Protein AF-A8IU77-F1 (afdb_monomer_lite)

Structure (mmCIF, N/CA/C/O backbone):
data_AF-A8IU77-F1
#
_entry.id   AF-A8IU77-F1
#
loop_
_atom_site.group_PDB
_atom_site.id
_atom_site.type_symbol
_atom_site.label_atom_id
_atom_site.label_alt_id
_atom_site.label_comp_id
_atom_site.label_asym_id
_atom_site.label_entity_id
_atom_site.label_seq_id
_atom_site.pdbx_PDB_ins_code
_atom_site.Cartn_x
_atom_site.Cartn_y
_atom_site.Cartn_z
_atom_site.occupancy
_atom_site.B_iso_or_equiv
_atom_site.auth_seq_id
_atom_site.auth_comp_id
_atom_site.auth_asym_id
_atom_site.auth_atom_id
_atom_site.pdbx_PDB_model_num
ATOM 1 N N . MET A 1 1 ? -53.339 21.443 -58.753 1.00 49.91 1 MET A N 1
ATOM 2 C CA . MET A 1 1 ? -52.103 21.272 -59.546 1.00 49.91 1 MET A CA 1
ATOM 3 C C . MET A 1 1 ? -50.943 21.751 -58.695 1.00 49.91 1 MET A C 1
ATOM 5 O O . MET A 1 1 ? -50.828 22.948 -58.478 1.00 49.91 1 MET A O 1
ATOM 9 N N . ALA A 1 2 ? -50.168 20.820 -58.144 1.00 46.06 2 ALA A N 1
ATOM 10 C CA . ALA A 1 2 ? -48.951 21.094 -57.383 1.00 46.06 2 ALA A CA 1
ATOM 11 C C . ALA A 1 2 ? -47.768 20.460 -58.142 1.00 46.06 2 ALA A C 1
ATOM 13 O O . ALA A 1 2 ? -47.944 19.362 -58.679 1.00 46.06 2 ALA A O 1
ATOM 14 N N . PRO A 1 3 ? -46.619 21.147 -58.267 1.00 45.50 3 PRO A N 1
ATOM 15 C CA . PRO A 1 3 ? -45.522 20.714 -59.127 1.00 45.50 3 PRO A CA 1
ATOM 16 C C . PRO A 1 3 ? -44.668 19.607 -58.495 1.00 45.50 3 PRO A C 1
ATOM 18 O O . PRO A 1 3 ? -44.400 19.606 -57.295 1.00 45.50 3 PRO A O 1
ATOM 21 N N . ALA A 1 4 ? -44.240 18.676 -59.348 1.00 45.53 4 ALA A N 1
ATOM 22 C CA . ALA A 1 4 ? -43.377 17.548 -59.033 1.00 45.53 4 ALA A CA 1
ATOM 23 C C . ALA A 1 4 ? -41.936 17.990 -58.717 1.00 45.53 4 ALA A C 1
ATOM 25 O O . ALA A 1 4 ? -41.359 18.824 -59.414 1.00 45.53 4 ALA A O 1
ATOM 26 N N . THR A 1 5 ? -41.349 17.393 -57.680 1.00 56.81 5 THR A N 1
ATOM 27 C CA . THR A 1 5 ? -39.935 17.532 -57.306 1.00 56.81 5 THR A CA 1
ATOM 28 C C . THR A 1 5 ? -39.070 16.574 -58.142 1.00 56.81 5 THR A C 1
ATOM 30 O O . THR A 1 5 ? -39.420 15.396 -58.231 1.00 56.81 5 THR A O 1
ATOM 33 N N . PRO A 1 6 ? -37.952 17.018 -58.747 1.00 52.38 6 PRO A N 1
ATOM 34 C CA . PRO A 1 6 ? -37.020 16.122 -59.435 1.00 52.38 6 PRO A CA 1
ATOM 35 C C . PRO A 1 6 ? -36.039 15.426 -58.463 1.00 52.38 6 PRO A C 1
ATOM 37 O O . PRO A 1 6 ? -35.752 15.963 -57.390 1.00 52.38 6 PRO A O 1
ATOM 40 N N . PRO A 1 7 ? -35.512 14.237 -58.823 1.00 46.25 7 PRO A N 1
ATOM 41 C CA . PRO A 1 7 ? -34.642 13.436 -57.961 1.00 46.25 7 PRO A CA 1
ATOM 42 C C . PRO A 1 7 ? -33.199 13.962 -57.916 1.00 46.25 7 PRO A C 1
ATOM 44 O O . PRO A 1 7 ? -32.669 14.469 -58.904 1.00 46.25 7 PRO A O 1
ATOM 47 N N . ALA A 1 8 ? -32.558 13.803 -56.757 1.00 43.72 8 ALA A N 1
ATOM 48 C CA . ALA A 1 8 ? -31.174 14.193 -56.513 1.00 43.72 8 ALA A CA 1
ATOM 49 C C . ALA A 1 8 ? -30.163 13.192 -57.108 1.00 43.72 8 ALA A C 1
ATOM 51 O O . ALA A 1 8 ? -30.295 11.978 -56.956 1.00 43.72 8 ALA A O 1
ATOM 52 N N . THR A 1 9 ? -29.133 13.738 -57.754 1.00 45.09 9 THR A N 1
ATOM 53 C CA . THR A 1 9 ? -27.940 13.066 -58.291 1.00 45.09 9 THR A CA 1
ATOM 54 C C . THR A 1 9 ? -27.062 12.473 -57.174 1.00 45.09 9 THR A C 1
ATOM 56 O O . THR A 1 9 ? -26.873 13.138 -56.153 1.00 45.09 9 THR A O 1
ATOM 59 N N . PRO A 1 10 ? -26.462 11.277 -57.345 1.00 39.84 10 PRO A N 1
ATOM 60 C CA . PRO A 1 10 ? -25.536 10.711 -56.366 1.00 39.84 10 PRO A CA 1
ATOM 61 C C . PRO A 1 10 ? -24.152 11.377 -56.442 1.00 39.84 10 PRO A C 1
ATOM 63 O O . PRO A 1 10 ? -23.581 11.539 -57.521 1.00 39.84 10 PRO A O 1
ATOM 66 N N . ALA A 1 11 ? -23.609 11.753 -55.282 1.00 37.78 11 ALA A N 1
ATOM 67 C CA . ALA A 1 11 ? -22.257 12.282 -55.145 1.00 37.78 11 ALA A CA 1
ATOM 68 C C . ALA A 1 11 ? -21.208 11.158 -55.123 1.00 37.78 11 ALA A C 1
ATOM 70 O O . ALA A 1 11 ? -21.440 10.061 -54.614 1.00 37.78 11 ALA A O 1
ATOM 71 N N . ALA A 1 12 ? -20.060 11.481 -55.712 1.00 35.38 12 ALA A N 1
ATOM 72 C CA . ALA A 1 12 ? -18.968 10.592 -56.051 1.00 35.38 12 ALA A CA 1
ATOM 73 C C . ALA A 1 12 ? -18.180 10.038 -54.853 1.00 35.38 12 ALA A C 1
ATOM 75 O O . ALA A 1 12 ? -18.017 10.661 -53.805 1.00 35.38 12 ALA A O 1
ATOM 76 N N . THR A 1 13 ? -17.646 8.849 -55.105 1.00 33.97 13 THR A N 1
ATOM 77 C CA . THR A 1 13 ? -16.760 8.015 -54.302 1.00 33.97 13 THR A CA 1
ATOM 78 C C . THR A 1 13 ? -15.431 8.710 -53.992 1.00 33.97 13 THR A C 1
ATOM 80 O O . THR A 1 13 ? -14.718 9.118 -54.906 1.00 33.97 13 THR A O 1
ATOM 83 N N . ALA A 1 14 ? -15.049 8.759 -52.713 1.00 34.38 14 ALA A N 1
ATOM 84 C CA . ALA A 1 14 ? -13.678 9.022 -52.283 1.00 34.38 14 ALA A CA 1
ATOM 85 C C . ALA A 1 14 ? -13.126 7.764 -51.598 1.00 34.38 14 ALA A C 1
ATOM 87 O O . ALA A 1 14 ? -13.591 7.345 -50.540 1.00 34.38 14 ALA A O 1
ATOM 88 N N . SER A 1 15 ? -12.149 7.140 -52.251 1.00 34.06 15 SER A N 1
ATOM 89 C CA . SER A 1 15 ? -11.375 6.000 -51.771 1.00 34.06 15 SER A CA 1
ATOM 90 C C . SER A 1 15 ? -10.355 6.453 -50.723 1.00 34.06 15 SER A C 1
ATOM 92 O O . SER A 1 15 ? -9.362 7.095 -51.068 1.00 34.06 15 SER A O 1
ATOM 94 N N . ALA A 1 16 ? -10.585 6.108 -49.456 1.00 35.91 16 ALA A N 1
ATOM 95 C CA . ALA A 1 16 ? -9.592 6.226 -48.393 1.00 35.91 16 ALA A CA 1
ATOM 96 C C . ALA A 1 16 ? -8.777 4.928 -48.299 1.00 35.91 16 ALA A C 1
ATOM 98 O O . ALA A 1 16 ? -9.325 3.825 -48.324 1.00 35.91 16 ALA A O 1
ATOM 99 N N . GLY A 1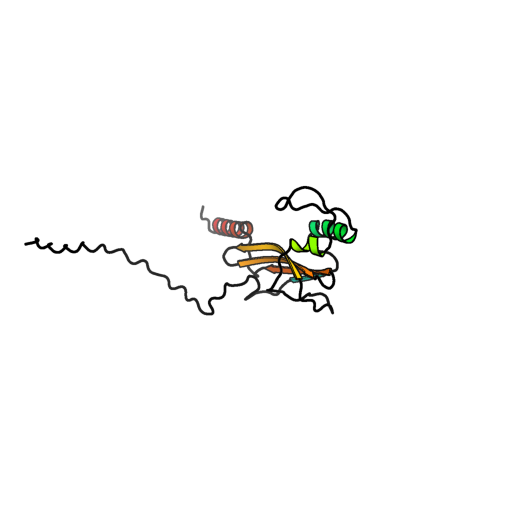 17 ? -7.456 5.095 -48.249 1.00 32.41 17 GLY A N 1
ATOM 100 C CA . GLY A 1 17 ? -6.461 4.035 -48.288 1.00 32.41 17 GLY A CA 1
ATOM 101 C C . GLY A 1 17 ? -6.559 3.042 -47.133 1.00 32.41 17 GLY A C 1
ATOM 102 O O . GLY A 1 17 ? -6.916 3.373 -46.002 1.00 32.41 17 GLY A O 1
ATOM 103 N N . ALA A 1 18 ? -6.198 1.806 -47.466 1.00 36.25 18 ALA A N 1
ATOM 104 C CA . ALA A 1 18 ? -6.063 0.688 -46.556 1.00 36.25 18 ALA A CA 1
ATOM 105 C C . ALA A 1 18 ? -5.121 1.040 -45.395 1.00 36.25 18 ALA A C 1
ATOM 107 O O . ALA A 1 18 ? -3.910 1.154 -45.569 1.00 36.25 18 ALA A O 1
ATOM 108 N N . SER A 1 19 ? -5.691 1.182 -44.201 1.00 33.91 19 SER A N 1
ATOM 109 C CA . SER A 1 19 ? -4.938 1.047 -42.959 1.00 33.91 19 SER A CA 1
ATOM 110 C C . SER A 1 19 ? -4.977 -0.423 -42.574 1.00 33.91 19 SER A C 1
ATOM 112 O O . SER A 1 19 ? -6.019 -0.948 -42.177 1.00 33.91 19 SER A O 1
ATOM 114 N N . THR A 1 20 ? -3.843 -1.095 -42.759 1.00 34.25 20 THR A N 1
ATOM 115 C CA . THR A 1 20 ? -3.586 -2.453 -42.285 1.00 34.25 20 THR A CA 1
ATOM 116 C C . THR A 1 20 ? -3.887 -2.501 -40.792 1.00 34.25 20 THR A C 1
ATOM 118 O O . THR A 1 20 ? -3.120 -2.014 -39.966 1.00 34.25 20 THR A O 1
ATOM 121 N N . SER A 1 21 ? -5.060 -3.031 -40.460 1.00 34.44 21 SER A N 1
ATOM 122 C CA . SER A 1 21 ? -5.490 -3.245 -39.087 1.00 34.44 21 SER A CA 1
ATOM 123 C C . SER A 1 21 ? -4.729 -4.458 -38.579 1.00 34.44 21 SER A C 1
ATOM 125 O O . SER A 1 21 ? -5.058 -5.592 -38.918 1.00 34.44 21 SER A O 1
ATOM 127 N N . THR A 1 22 ? -3.657 -4.223 -37.827 1.00 34.22 22 THR A N 1
ATOM 128 C CA . THR A 1 22 ? -2.966 -5.282 -37.094 1.00 34.22 22 THR A CA 1
ATOM 129 C C . THR A 1 22 ? -3.940 -5.830 -36.060 1.00 34.22 22 THR A C 1
ATOM 131 O O . THR A 1 22 ? -4.196 -5.202 -35.036 1.00 34.22 22 THR A O 1
ATOM 134 N N . THR A 1 23 ? -4.522 -6.988 -36.361 1.00 32.34 23 THR A N 1
ATOM 135 C CA . THR A 1 23 ? -5.386 -7.750 -35.465 1.00 32.34 23 THR A CA 1
ATOM 136 C C . THR A 1 23 ? -4.616 -8.067 -34.185 1.00 32.34 23 THR A C 1
ATOM 138 O O . THR A 1 23 ? -3.769 -8.958 -34.158 1.00 32.34 23 THR A O 1
ATOM 141 N N . THR A 1 24 ? -4.884 -7.325 -33.111 1.00 35.34 24 THR A N 1
ATOM 142 C CA . THR A 1 24 ? -4.531 -7.760 -31.761 1.00 35.34 24 THR A CA 1
ATOM 143 C C . THR A 1 24 ? -5.431 -8.941 -31.433 1.00 35.34 24 THR A C 1
ATOM 145 O O . THR A 1 24 ? -6.631 -8.779 -31.229 1.00 35.34 24 THR A O 1
ATOM 148 N N . THR A 1 25 ? -4.866 -10.144 -31.435 1.00 32.69 25 THR A N 1
ATOM 149 C CA . THR A 1 25 ? -5.541 -11.349 -30.953 1.00 32.69 25 THR A CA 1
ATOM 150 C C . THR A 1 25 ? -5.768 -11.213 -29.445 1.00 32.69 25 THR A C 1
ATOM 152 O O . THR A 1 25 ? -4.908 -11.568 -28.643 1.00 32.69 25 THR A O 1
ATOM 155 N N . THR A 1 26 ? -6.914 -10.665 -29.046 1.00 38.97 26 THR A N 1
ATOM 156 C CA . THR A 1 26 ? -7.423 -10.714 -27.672 1.00 38.97 26 THR A CA 1
ATOM 157 C C . THR A 1 26 ? -8.056 -12.083 -27.443 1.00 38.97 26 THR A C 1
ATOM 159 O O . THR A 1 26 ? -9.202 -12.326 -27.811 1.00 38.97 26 THR A O 1
ATOM 162 N N . ASN A 1 27 ? -7.304 -12.998 -26.834 1.00 40.22 27 ASN A N 1
ATOM 163 C CA . ASN A 1 27 ? -7.877 -14.198 -26.233 1.00 40.22 27 ASN A CA 1
ATOM 164 C C . ASN A 1 27 ? -8.251 -13.902 -24.772 1.00 40.22 27 ASN A C 1
ATOM 166 O O . ASN A 1 27 ? -7.370 -13.615 -23.971 1.00 40.22 27 ASN A O 1
ATOM 170 N N . GLY A 1 28 ? -9.540 -14.050 -24.439 1.00 45.09 28 GLY A N 1
ATOM 171 C CA . GLY A 1 28 ? -10.005 -14.425 -23.094 1.00 45.09 28 GLY A CA 1
ATOM 172 C C . GLY A 1 28 ? -10.585 -13.313 -22.210 1.00 45.09 28 GLY A C 1
ATOM 173 O O . GLY A 1 28 ? -9.842 -12.525 -21.649 1.00 45.09 28 GLY A O 1
ATOM 174 N N . SER A 1 29 ? -11.917 -13.338 -22.035 1.00 47.09 29 SER A N 1
ATOM 175 C CA . SER A 1 29 ? -12.751 -12.614 -21.046 1.00 47.09 29 SER A CA 1
ATOM 176 C C . SER A 1 29 ? -12.550 -11.096 -20.923 1.00 47.09 29 SER A C 1
ATOM 178 O O . SER A 1 29 ? -11.556 -10.631 -20.386 1.00 47.09 29 SER A O 1
ATOM 180 N N . GLY A 1 30 ? -13.558 -10.312 -21.322 1.00 53.44 30 GLY A N 1
ATOM 181 C CA . GLY A 1 30 ? -13.585 -8.841 -21.255 1.00 53.44 30 GLY A CA 1
ATOM 182 C C . GLY A 1 30 ? -13.612 -8.213 -19.851 1.00 53.44 30 GLY A C 1
ATOM 183 O O . GLY A 1 30 ? -14.238 -7.171 -19.675 1.00 53.44 30 GLY A O 1
ATOM 184 N N . ALA A 1 31 ? -12.973 -8.829 -18.855 1.00 62.12 31 ALA A N 1
ATOM 185 C CA . ALA A 1 31 ? -12.690 -8.193 -17.577 1.00 62.12 31 ALA A CA 1
ATOM 186 C C . ALA A 1 31 ? -11.418 -7.329 -17.702 1.00 62.12 31 ALA A C 1
ATOM 188 O O . ALA A 1 31 ? -10.465 -7.736 -18.371 1.00 62.12 31 ALA A O 1
ATOM 189 N N . PRO A 1 32 ? -11.372 -6.136 -17.084 1.00 68.56 32 PRO A N 1
ATOM 190 C CA . PRO A 1 32 ? -10.146 -5.351 -17.031 1.00 68.56 32 PRO A CA 1
ATOM 191 C C . PRO A 1 32 ? -9.049 -6.140 -16.303 1.00 68.56 32 PRO A C 1
ATOM 193 O O . PRO A 1 32 ? -9.291 -6.698 -15.234 1.00 68.56 32 PRO A O 1
ATOM 196 N N . LEU A 1 33 ? -7.841 -6.171 -16.876 1.00 70.06 33 LEU A N 1
ATOM 197 C CA . LEU A 1 33 ? -6.674 -6.796 -16.248 1.00 70.06 33 LEU A CA 1
ATOM 198 C C . LEU A 1 33 ? -6.383 -6.110 -14.909 1.00 70.06 33 LEU A C 1
ATOM 200 O O . LEU A 1 33 ? -6.108 -4.907 -14.869 1.00 70.06 33 LEU A O 1
ATOM 204 N N . ARG A 1 34 ? -6.435 -6.871 -13.814 1.00 85.06 34 ARG A N 1
ATOM 205 C CA . ARG A 1 34 ? -6.137 -6.362 -12.470 1.00 85.06 34 ARG A CA 1
ATOM 206 C C . ARG A 1 34 ? -4.635 -6.353 -12.230 1.00 85.06 34 ARG A C 1
ATOM 208 O O . ARG A 1 34 ? -3.871 -7.131 -12.801 1.00 85.06 34 ARG A O 1
ATOM 215 N N . TYR A 1 35 ? -4.192 -5.463 -11.350 1.00 87.00 35 TYR A N 1
ATOM 216 C CA . TYR A 1 35 ? -2.769 -5.307 -11.058 1.00 87.00 35 TYR A CA 1
ATOM 217 C C . TYR A 1 35 ? -2.139 -6.518 -10.354 1.00 87.00 35 TYR A C 1
ATOM 219 O O . TYR A 1 35 ? -0.921 -6.697 -10.412 1.00 87.00 35 TYR A O 1
ATOM 227 N N . CYS A 1 36 ? -2.971 -7.319 -9.692 1.00 89.38 36 CYS A N 1
ATOM 228 C CA . CYS A 1 36 ? -2.607 -8.489 -8.907 1.00 89.38 36 CYS A CA 1
ATOM 229 C C . CYS A 1 36 ? -2.749 -9.824 -9.655 1.00 89.38 36 CYS A C 1
ATOM 231 O O . CYS A 1 36 ? -2.456 -10.860 -9.062 1.00 89.38 36 CYS A O 1
ATOM 233 N N . ASP A 1 37 ? -3.192 -9.813 -10.915 1.00 89.50 37 ASP A N 1
ATOM 234 C CA . ASP A 1 37 ? -3.442 -11.029 -11.696 1.00 89.50 37 ASP A CA 1
ATOM 235 C C . ASP A 1 37 ? -2.243 -11.366 -12.603 1.00 89.50 37 ASP A C 1
ATOM 237 O O . ASP A 1 37 ? -1.446 -10.491 -12.956 1.00 89.50 37 ASP A O 1
ATOM 241 N N . ASP A 1 38 ? -2.087 -12.644 -12.964 1.00 88.50 38 ASP A N 1
ATOM 242 C CA . ASP A 1 38 ? -1.022 -13.147 -13.851 1.00 88.50 38 ASP A CA 1
ATOM 243 C C . ASP A 1 38 ? 0.389 -12.663 -13.461 1.00 88.50 38 ASP A C 1
ATOM 245 O O . ASP A 1 38 ? 1.173 -12.163 -14.278 1.00 88.50 38 ASP A O 1
ATOM 249 N N . LEU A 1 39 ? 0.706 -12.744 -12.168 1.00 92.38 39 LEU A N 1
ATOM 250 C CA . LEU A 1 39 ? 1.991 -12.306 -11.632 1.00 92.38 39 LEU A CA 1
ATOM 251 C C . LEU A 1 39 ? 3.096 -13.297 -12.004 1.00 92.38 39 LEU A C 1
ATOM 253 O O . LEU A 1 39 ? 3.025 -14.486 -11.710 1.00 92.38 39 LEU A O 1
ATOM 257 N N . ARG A 1 40 ? 4.174 -12.786 -12.602 1.00 93.88 40 ARG A N 1
ATOM 258 C CA . ARG A 1 40 ? 5.358 -13.575 -12.997 1.00 93.88 40 ARG A CA 1
ATOM 259 C C . ARG A 1 40 ? 6.351 -13.829 -11.858 1.00 93.88 40 ARG A C 1
ATOM 261 O O . ARG A 1 40 ? 7.398 -14.427 -12.080 1.00 93.88 40 ARG A O 1
ATOM 268 N N . ALA A 1 41 ? 6.045 -13.334 -10.663 1.00 94.00 41 ALA A N 1
ATOM 269 C CA . ALA A 1 41 ? 6.838 -13.521 -9.456 1.00 94.00 41 ALA A CA 1
ATOM 270 C C . ALA A 1 41 ? 5.916 -13.556 -8.224 1.00 94.00 41 ALA A C 1
ATOM 272 O O . ALA A 1 41 ? 4.797 -13.037 -8.284 1.00 94.00 41 ALA A O 1
ATOM 273 N N . PRO A 1 42 ? 6.357 -14.146 -7.104 1.00 94.69 42 PRO A N 1
ATOM 274 C CA . PRO A 1 42 ? 5.608 -14.095 -5.854 1.00 94.69 42 PRO A CA 1
ATOM 275 C C . PRO A 1 42 ? 5.472 -12.668 -5.308 1.00 94.69 42 PRO A C 1
ATOM 277 O O . PRO A 1 42 ? 6.327 -11.812 -5.534 1.00 94.69 42 PRO A O 1
ATOM 280 N N . LEU A 1 43 ? 4.418 -12.435 -4.524 1.00 95.19 43 LEU A N 1
ATOM 281 C CA . LEU A 1 43 ? 4.289 -11.221 -3.722 1.00 95.19 43 LEU A CA 1
ATOM 282 C C . LEU A 1 43 ? 5.260 -11.260 -2.545 1.00 95.19 43 LEU A C 1
ATOM 284 O O . LEU A 1 43 ? 5.364 -12.273 -1.854 1.00 95.19 43 LEU A O 1
ATOM 288 N N . THR A 1 44 ? 5.892 -10.128 -2.258 1.00 96.06 44 THR A N 1
ATOM 289 C CA . THR A 1 44 ? 6.538 -9.916 -0.961 1.00 96.06 44 THR A CA 1
ATOM 290 C C . THR A 1 44 ? 5.486 -9.425 0.019 1.00 96.06 44 THR A C 1
ATOM 292 O O . THR A 1 44 ? 4.750 -8.487 -0.290 1.00 96.06 44 THR A O 1
ATOM 295 N N . THR A 1 45 ? 5.402 -10.042 1.198 1.00 96.25 45 THR A N 1
ATOM 296 C CA . THR A 1 45 ? 4.427 -9.657 2.224 1.00 96.25 45 THR A CA 1
ATOM 297 C C . THR A 1 45 ? 5.070 -9.485 3.588 1.00 96.25 45 THR A C 1
ATOM 299 O O . THR A 1 45 ? 5.942 -10.267 3.958 1.00 96.25 45 THR A O 1
ATOM 302 N N . ALA A 1 46 ? 4.579 -8.528 4.367 1.00 95.56 46 ALA A N 1
ATOM 303 C CA . ALA A 1 46 ? 4.908 -8.390 5.783 1.00 95.56 46 ALA A CA 1
ATOM 304 C C . ALA A 1 46 ? 3.639 -8.096 6.586 1.00 95.56 46 ALA A C 1
ATOM 306 O O . ALA A 1 46 ? 2.706 -7.495 6.059 1.00 95.56 46 ALA A O 1
ATOM 307 N N . VAL A 1 47 ? 3.590 -8.516 7.850 1.00 96.75 47 VAL A N 1
ATOM 308 C CA . VAL A 1 47 ? 2.454 -8.269 8.749 1.00 96.75 47 VAL A CA 1
ATOM 309 C C . VAL A 1 47 ? 2.978 -7.792 10.093 1.00 96.75 47 VAL A C 1
ATOM 311 O O . VAL A 1 47 ? 3.959 -8.335 10.598 1.00 96.75 47 VAL A O 1
ATOM 314 N N . GLY A 1 48 ? 2.330 -6.793 10.685 1.00 95.56 48 GLY A N 1
ATOM 315 C CA . GLY A 1 48 ? 2.743 -6.261 11.976 1.00 95.56 48 GLY A CA 1
ATOM 316 C C . GLY A 1 48 ? 1.720 -5.323 12.616 1.00 95.56 48 GLY A C 1
ATOM 317 O O . GLY A 1 48 ? 0.705 -4.990 12.007 1.00 95.56 48 GLY A O 1
ATOM 318 N N . PRO A 1 49 ? 1.978 -4.881 13.858 1.00 94.94 49 PRO A N 1
ATOM 319 C CA . PRO A 1 49 ? 1.096 -3.967 14.589 1.00 94.94 49 PRO A CA 1
ATOM 320 C C . PRO A 1 49 ? 1.234 -2.502 14.144 1.00 94.94 49 PRO A C 1
ATOM 322 O O . PRO A 1 49 ? 0.503 -1.637 14.623 1.00 94.94 49 PRO A O 1
ATOM 325 N N . GLN A 1 50 ? 2.203 -2.210 13.277 1.00 95.25 50 GLN A N 1
ATOM 326 C CA . GLN A 1 50 ? 2.492 -0.872 12.777 1.00 95.25 50 GLN A CA 1
ATOM 327 C C . GLN A 1 50 ? 2.465 -0.869 11.246 1.00 95.25 50 GLN A C 1
ATOM 329 O O . GLN A 1 50 ? 2.858 -1.872 10.639 1.00 95.25 50 GLN A O 1
ATOM 334 N N . PRO A 1 51 ? 2.039 0.242 10.622 1.00 94.31 51 PRO A N 1
ATOM 335 C CA . PRO A 1 51 ? 2.105 0.399 9.174 1.00 94.31 51 PRO A CA 1
ATOM 336 C C . PRO A 1 51 ? 3.555 0.410 8.682 1.00 94.31 51 PRO A C 1
ATOM 338 O O . PRO A 1 51 ? 4.494 0.666 9.441 1.00 94.31 51 PRO A O 1
ATOM 341 N N . HIS A 1 52 ? 3.748 0.141 7.395 1.00 93.50 52 HIS A N 1
ATOM 342 C CA . HIS A 1 52 ? 5.075 0.094 6.789 1.00 93.50 52 HIS A CA 1
ATOM 343 C C . HIS A 1 52 ? 5.632 1.501 6.547 1.00 93.50 52 HIS A C 1
ATOM 345 O O . HIS A 1 52 ? 6.813 1.749 6.791 1.00 93.50 52 HIS A O 1
ATOM 351 N N . ALA A 1 53 ? 4.790 2.441 6.104 1.00 91.12 53 ALA A N 1
ATOM 352 C CA . ALA A 1 53 ? 5.235 3.804 5.833 1.00 91.12 53 ALA A CA 1
ATOM 353 C C . ALA A 1 53 ? 5.488 4.608 7.124 1.00 91.12 53 ALA A C 1
ATOM 355 O O . ALA A 1 53 ? 4.585 4.719 7.959 1.00 91.12 53 ALA A O 1
ATOM 356 N N . PRO A 1 54 ? 6.654 5.271 7.268 1.00 92.19 54 PRO A N 1
ATOM 357 C CA . PRO A 1 54 ? 6.989 6.036 8.473 1.00 92.19 54 PRO A CA 1
ATOM 358 C C . PRO A 1 54 ? 5.977 7.133 8.827 1.00 92.19 54 PRO A C 1
ATOM 360 O O . PRO A 1 54 ? 5.636 7.310 9.995 1.00 92.19 54 PRO A O 1
ATOM 363 N N . MET A 1 55 ? 5.445 7.846 7.828 1.00 89.81 55 MET A N 1
ATOM 364 C CA . MET A 1 55 ? 4.419 8.871 8.057 1.00 89.81 55 MET A CA 1
ATOM 365 C C . MET A 1 55 ? 3.145 8.256 8.651 1.00 89.81 55 MET A C 1
ATOM 367 O O . MET A 1 55 ? 2.588 8.785 9.611 1.00 89.81 55 MET A O 1
ATOM 371 N N . HIS A 1 56 ? 2.724 7.094 8.148 1.00 93.12 56 HIS A N 1
ATOM 372 C CA . HIS A 1 56 ? 1.564 6.391 8.685 1.00 93.12 56 HIS A CA 1
ATOM 373 C C . HIS A 1 56 ? 1.826 5.847 10.089 1.00 93.12 56 HIS A C 1
ATOM 375 O O . HIS A 1 56 ? 0.898 5.811 10.885 1.00 93.12 56 HIS A O 1
ATOM 381 N N . GLN A 1 57 ? 3.065 5.485 10.447 1.00 95.38 57 GLN A N 1
ATOM 382 C CA . GLN A 1 57 ? 3.394 5.064 11.819 1.00 95.38 57 GLN A CA 1
ATOM 383 C C . GLN A 1 57 ? 3.210 6.210 12.816 1.00 95.38 57 GLN A C 1
ATOM 385 O O . GLN A 1 57 ? 2.691 6.007 13.916 1.00 95.38 57 GLN A O 1
ATOM 390 N N . VAL A 1 58 ? 3.614 7.425 12.429 1.00 94.94 58 VAL A N 1
ATOM 391 C CA . VAL A 1 58 ? 3.416 8.628 13.246 1.00 94.94 58 VAL A CA 1
ATOM 392 C C . VAL A 1 58 ? 1.928 8.898 13.446 1.00 94.94 58 VAL A C 1
ATOM 394 O O . VAL A 1 58 ? 1.496 9.042 14.588 1.00 94.94 58 VAL A O 1
ATOM 397 N N . GLU A 1 59 ? 1.153 8.919 12.362 1.00 94.19 59 GLU A N 1
ATOM 398 C CA . GLU A 1 59 ? -0.289 9.171 12.424 1.00 94.19 59 GLU A CA 1
ATOM 399 C C . GLU A 1 59 ? -1.031 8.058 13.176 1.00 94.19 59 GLU A C 1
ATOM 401 O O . GLU A 1 59 ? -1.852 8.346 14.040 1.00 94.19 59 GLU A O 1
ATOM 406 N N . TRP A 1 60 ? -0.683 6.789 12.948 1.00 95.75 60 TRP A N 1
ATOM 407 C CA . TRP A 1 60 ? -1.275 5.649 13.648 1.00 95.75 60 TRP A CA 1
ATOM 408 C C . TRP A 1 60 ? -1.067 5.726 15.158 1.00 95.75 60 TRP A C 1
ATOM 410 O O . TRP A 1 60 ? -2.003 5.535 15.931 1.00 95.75 60 TRP A O 1
ATOM 420 N N . ARG A 1 61 ? 0.147 6.068 15.600 1.00 96.75 61 ARG A N 1
ATOM 421 C CA . ARG A 1 61 ? 0.438 6.250 17.024 1.00 96.75 61 ARG A CA 1
ATOM 422 C C . ARG A 1 61 ? -0.418 7.357 17.642 1.00 96.75 61 ARG A C 1
ATOM 424 O O . ARG A 1 61 ? -0.903 7.162 18.751 1.00 96.75 61 ARG A O 1
ATOM 431 N N . LYS A 1 62 ? -0.633 8.470 16.931 1.00 97.00 62 LYS A N 1
ATOM 432 C CA . LYS A 1 62 ? -1.520 9.550 17.389 1.00 97.00 62 LYS A CA 1
ATOM 433 C C . LYS A 1 62 ? -2.966 9.068 17.506 1.00 97.00 62 LYS A C 1
ATOM 435 O O . LYS A 1 62 ? -3.574 9.256 18.551 1.00 97.00 62 LYS A O 1
ATOM 440 N N . VAL A 1 63 ? -3.484 8.370 16.489 1.00 96.44 63 VAL A N 1
ATOM 441 C CA . VAL A 1 63 ? -4.838 7.780 16.519 1.00 96.44 63 VAL A CA 1
ATOM 442 C C . VAL A 1 63 ? -5.008 6.866 17.731 1.00 96.44 63 VAL A C 1
ATOM 444 O O . VAL A 1 63 ? -5.977 7.002 18.473 1.00 96.44 63 VAL A O 1
ATOM 447 N N . MET A 1 64 ? -4.050 5.967 17.969 1.00 96.75 64 MET A N 1
ATOM 448 C CA . MET A 1 64 ? -4.107 5.026 19.091 1.00 96.75 64 MET A CA 1
ATOM 449 C C . MET A 1 64 ? -3.965 5.704 20.461 1.00 96.75 64 MET A C 1
ATOM 451 O O . MET A 1 64 ? -4.485 5.182 21.444 1.00 96.75 64 MET A O 1
ATOM 455 N N . ALA A 1 65 ? -3.289 6.854 20.535 1.00 97.12 65 ALA A N 1
ATOM 456 C CA . ALA A 1 65 ? -3.151 7.656 21.751 1.00 97.12 65 ALA A CA 1
ATOM 457 C C . ALA A 1 65 ? -4.318 8.636 21.986 1.00 97.12 65 ALA A C 1
ATOM 459 O O . ALA A 1 65 ? -4.437 9.185 23.079 1.00 97.12 65 ALA A O 1
ATOM 460 N N . GLY A 1 66 ? -5.187 8.852 20.990 1.00 96.31 66 GLY A N 1
ATOM 461 C CA . GLY A 1 66 ? -6.221 9.891 21.037 1.00 96.31 66 GLY A CA 1
ATOM 462 C C . GLY A 1 66 ? -5.690 11.305 20.771 1.00 96.31 66 GLY A C 1
ATOM 463 O O . GLY A 1 66 ? -6.340 12.282 21.140 1.00 96.31 66 GLY A O 1
ATOM 464 N N . ASP A 1 67 ? -4.531 11.423 20.124 1.00 97.25 67 ASP A N 1
ATOM 465 C CA . ASP A 1 67 ? -3.915 12.699 19.770 1.00 97.25 67 ASP A CA 1
ATOM 466 C C . ASP A 1 67 ? -4.446 13.248 18.429 1.00 97.25 67 ASP A C 1
ATOM 468 O O . ASP A 1 67 ? -4.903 12.487 17.566 1.00 97.25 67 ASP A O 1
ATOM 472 N N . PRO A 1 68 ? -4.364 14.573 18.197 1.00 94.75 68 PRO A N 1
ATOM 473 C CA . PRO A 1 68 ? -4.767 15.169 16.929 1.00 9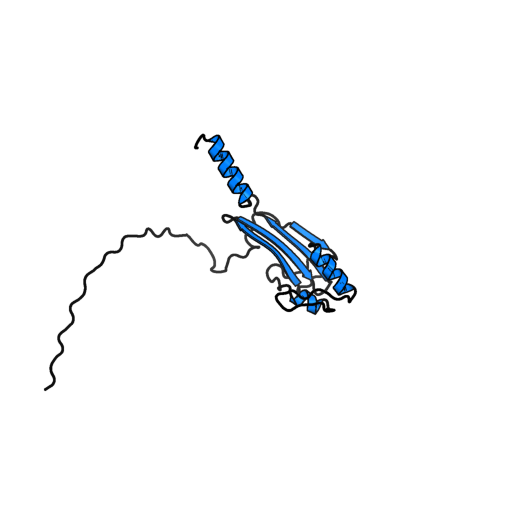4.75 68 PRO A CA 1
ATOM 474 C C . PRO A 1 68 ? -3.895 14.709 15.747 1.00 94.75 68 PRO A C 1
ATOM 476 O O . PRO A 1 68 ? -2.673 14.867 15.759 1.00 94.75 68 PRO A O 1
ATOM 479 N N . VAL A 1 69 ? -4.541 14.211 14.692 1.00 93.50 69 VAL A N 1
ATOM 480 C CA . VAL A 1 69 ? -3.941 13.877 13.389 1.00 93.50 69 VAL A CA 1
ATOM 481 C C . VAL A 1 69 ? -4.193 14.979 12.367 1.00 93.50 69 VAL A C 1
ATOM 483 O O . VAL A 1 69 ? -5.185 15.707 12.466 1.00 93.50 69 VAL A O 1
ATOM 486 N N . GLU A 1 70 ? -3.292 15.123 11.397 1.00 90.44 70 GLU A N 1
ATOM 487 C CA . GLU A 1 70 ? -3.416 16.154 10.362 1.00 90.44 70 GLU A CA 1
ATOM 488 C C . GLU A 1 70 ? -4.560 15.811 9.398 1.00 90.44 70 GLU A C 1
ATOM 490 O O . GLU A 1 70 ? -4.717 14.674 8.939 1.00 90.44 70 GLU A O 1
ATOM 495 N N . ILE A 1 71 ? -5.394 16.801 9.087 1.00 84.44 71 ILE A N 1
ATOM 496 C CA . ILE A 1 71 ? -6.429 16.659 8.070 1.00 84.44 71 ILE A CA 1
ATOM 497 C C . ILE A 1 71 ? -5.750 16.761 6.707 1.00 84.44 71 ILE A C 1
ATOM 499 O O . ILE A 1 71 ? -5.095 17.754 6.408 1.00 84.44 71 ILE A O 1
ATOM 503 N N . ASN A 1 72 ? -5.933 15.735 5.872 1.00 73.56 72 ASN A N 1
ATOM 504 C CA . ASN A 1 72 ? -5.414 15.742 4.509 1.00 73.56 72 ASN A CA 1
ATOM 505 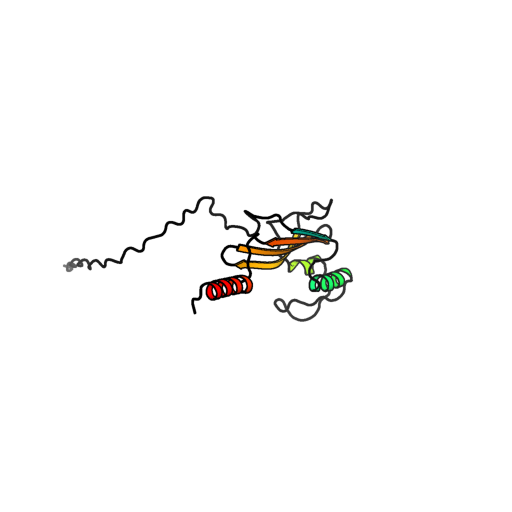C C . ASN A 1 72 ? -5.904 17.011 3.769 1.00 73.56 72 ASN A C 1
ATOM 507 O O . ASN A 1 72 ? -7.124 17.213 3.712 1.00 73.56 72 ASN A O 1
ATOM 511 N N . PRO A 1 73 ? -5.001 17.805 3.156 1.00 71.81 73 PRO A N 1
ATOM 512 C CA . PRO A 1 73 ? -5.334 19.071 2.494 1.00 71.81 73 PRO A CA 1
ATOM 513 C C . PRO A 1 73 ? -6.468 18.988 1.464 1.00 71.81 73 PRO A C 1
ATOM 515 O O . PRO A 1 73 ? -7.174 19.963 1.223 1.00 71.81 73 PRO A O 1
ATOM 518 N N . SER A 1 74 ? -6.670 17.815 0.857 1.00 69.62 74 SER A N 1
ATOM 519 C CA . SER A 1 74 ? -7.755 17.571 -0.106 1.00 69.62 74 SER A CA 1
ATOM 520 C C . SER A 1 74 ? -9.165 17.558 0.507 1.00 69.62 74 SER A C 1
ATOM 522 O O . SER A 1 74 ? -10.146 17.664 -0.225 1.00 69.62 74 SER A O 1
ATOM 524 N N . ILE A 1 75 ? -9.280 17.423 1.832 1.00 70.44 75 ILE A N 1
ATOM 525 C CA . ILE A 1 75 ? -10.551 17.319 2.570 1.00 70.44 75 ILE A CA 1
ATOM 526 C C . ILE A 1 75 ? -10.769 18.551 3.464 1.00 70.44 75 ILE A C 1
ATOM 528 O O . ILE A 1 75 ? -11.903 18.903 3.784 1.00 70.44 75 ILE A O 1
ATOM 532 N N . GLY A 1 76 ? -9.693 19.225 3.865 1.00 80.81 76 GLY A N 1
ATOM 533 C CA . GLY A 1 76 ? -9.731 20.413 4.705 1.00 80.81 76 GLY A CA 1
ATOM 534 C C . GLY A 1 76 ? -8.350 20.739 5.256 1.00 80.81 76 GLY A C 1
ATOM 535 O O . GLY A 1 76 ? -7.360 20.145 4.849 1.00 80.81 76 GLY A O 1
ATOM 536 N N . ASN A 1 77 ? -8.292 21.666 6.210 1.00 85.88 77 ASN A N 1
ATOM 537 C CA . ASN A 1 77 ? -7.048 22.082 6.854 1.00 85.88 77 ASN A CA 1
ATOM 538 C C . ASN A 1 77 ? -7.153 21.917 8.377 1.00 85.88 77 ASN A C 1
ATOM 540 O O . ASN A 1 77 ? -8.242 22.045 8.939 1.00 85.88 77 ASN A O 1
ATOM 544 N N . GLY A 1 78 ? -6.018 21.697 9.045 1.00 90.56 78 GLY A N 1
ATOM 545 C CA . GLY A 1 78 ? -5.911 21.656 10.506 1.00 90.56 78 GLY A CA 1
ATOM 546 C C . GLY A 1 78 ? -5.709 20.252 11.076 1.00 90.56 78 GLY A C 1
ATOM 547 O O . GLY A 1 78 ? -5.321 19.329 10.366 1.00 90.56 78 GLY A O 1
ATOM 548 N N . PHE A 1 79 ? -5.965 20.102 12.375 1.00 93.94 79 PHE A N 1
ATOM 549 C CA . PHE A 1 79 ? -5.790 18.848 13.107 1.00 93.94 79 PHE A CA 1
ATOM 550 C C . PHE A 1 79 ? -7.095 18.426 13.771 1.00 93.94 79 PHE A C 1
ATOM 552 O O . PHE A 1 79 ? -7.876 19.270 14.215 1.00 93.94 79 PHE A O 1
ATOM 559 N N . LYS A 1 80 ? -7.327 17.119 13.871 1.00 93.00 80 LYS A N 1
ATOM 560 C CA . LYS A 1 80 ? -8.508 16.563 14.534 1.00 93.00 80 LYS A CA 1
ATOM 561 C C . LYS A 1 80 ? -8.159 15.251 15.230 1.00 93.00 80 LYS A C 1
ATOM 563 O O . LYS A 1 80 ? -7.426 14.440 14.680 1.00 93.00 80 LYS A O 1
ATOM 568 N N . VAL A 1 81 ? -8.701 15.030 16.427 1.00 95.25 81 VAL A N 1
ATOM 569 C CA . VAL A 1 81 ? -8.672 13.714 17.088 1.00 95.25 81 VAL A CA 1
ATOM 570 C C . VAL A 1 81 ? -9.663 12.800 16.375 1.00 95.25 81 VAL A C 1
ATOM 572 O O . VAL A 1 81 ? -10.825 13.169 16.199 1.00 95.25 81 VAL A O 1
ATOM 575 N N . MET A 1 82 ? -9.208 11.628 15.940 1.00 93.94 82 MET A N 1
ATOM 576 C CA . MET A 1 82 ? -9.994 10.714 15.109 1.00 93.94 82 MET A CA 1
ATOM 577 C C . MET A 1 82 ? -9.982 9.304 15.680 1.00 93.94 82 MET A C 1
ATOM 579 O O . MET A 1 82 ? -8.972 8.855 16.215 1.00 93.94 82 MET A O 1
ATOM 583 N N . SER A 1 83 ? -11.093 8.588 15.511 1.00 94.88 83 SER A N 1
ATOM 584 C CA . SER A 1 83 ? -11.128 7.144 15.743 1.00 94.88 83 SER A CA 1
ATOM 585 C C . SER A 1 83 ? -10.380 6.394 14.634 1.00 94.88 83 SER A C 1
ATOM 587 O O . SER A 1 83 ? -10.148 6.933 13.549 1.00 94.88 83 SER A O 1
ATOM 589 N N . VAL A 1 84 ? -10.061 5.117 14.870 1.00 95.00 84 VAL A N 1
ATOM 590 C CA . VAL A 1 84 ? -9.498 4.229 13.836 1.00 95.00 84 VAL A CA 1
ATOM 591 C C . VAL A 1 84 ? -10.410 4.164 12.610 1.00 95.00 84 VAL A C 1
ATOM 593 O O . VAL A 1 84 ? -9.936 4.229 11.477 1.00 95.00 84 VAL A O 1
ATOM 596 N N . GLU A 1 85 ? -11.726 4.091 12.816 1.00 93.88 85 GLU A N 1
ATOM 597 C CA . GLU A 1 85 ? -12.696 4.084 11.721 1.00 93.88 85 GLU A CA 1
ATOM 598 C C . GLU A 1 85 ? -12.651 5.393 10.924 1.00 93.88 85 GLU A C 1
ATOM 600 O O . GLU A 1 85 ? -12.560 5.365 9.699 1.00 93.88 85 GLU A O 1
ATOM 605 N N . GLU A 1 86 ? -12.658 6.548 11.595 1.00 92.69 86 GLU A N 1
ATOM 606 C CA . GLU A 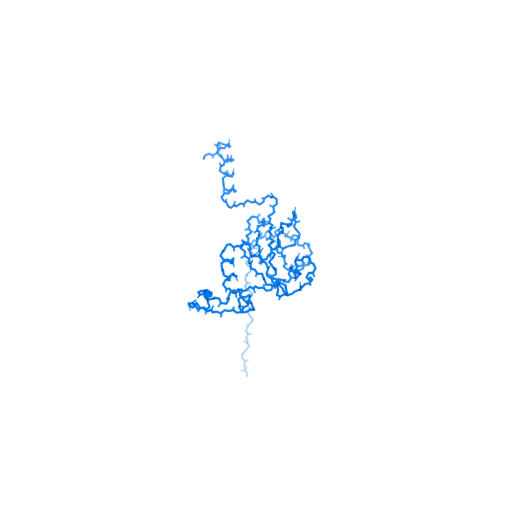1 86 ? -12.590 7.836 10.905 1.00 92.69 86 GLU A CA 1
ATOM 607 C C . GLU A 1 86 ? -11.270 7.996 10.143 1.00 92.69 86 GLU A C 1
ATOM 609 O O . GLU A 1 86 ? -11.262 8.468 9.003 1.00 92.69 86 GLU A O 1
ATOM 614 N N . TRP A 1 87 ? -10.156 7.577 10.745 1.00 91.81 87 TRP A N 1
ATOM 615 C CA . TRP A 1 87 ? -8.851 7.698 10.117 1.00 91.81 87 TRP A CA 1
ATOM 616 C C . TRP A 1 87 ? -8.703 6.792 8.890 1.00 91.81 87 TRP A C 1
ATOM 618 O O . TRP A 1 87 ? -8.256 7.241 7.831 1.00 91.81 87 TRP A O 1
ATOM 628 N N . SER A 1 88 ? -9.160 5.545 9.008 1.00 92.12 88 SER A N 1
ATOM 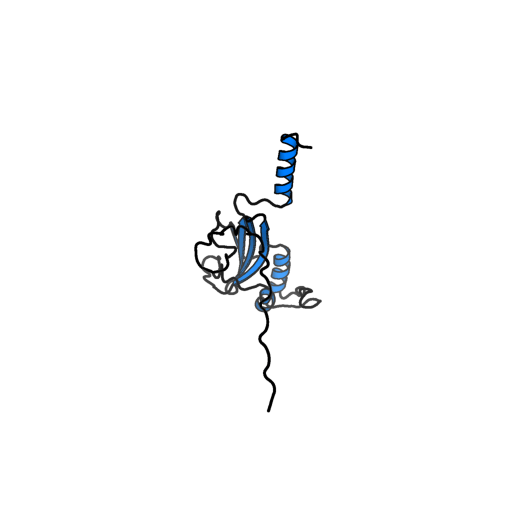629 C CA . SER A 1 88 ? -9.071 4.523 7.961 1.00 92.12 88 SER A CA 1
ATOM 630 C C . SER A 1 88 ? -10.066 4.704 6.811 1.00 92.12 88 SER A C 1
ATOM 632 O O . SER A 1 88 ? -9.846 4.152 5.737 1.00 92.12 88 SER A O 1
ATOM 634 N N . ARG A 1 89 ? -11.119 5.523 6.960 1.00 89.50 89 ARG A N 1
ATOM 635 C CA . ARG A 1 89 ? -12.038 5.881 5.854 1.00 89.50 89 ARG A CA 1
ATOM 636 C C . ARG A 1 89 ? -11.3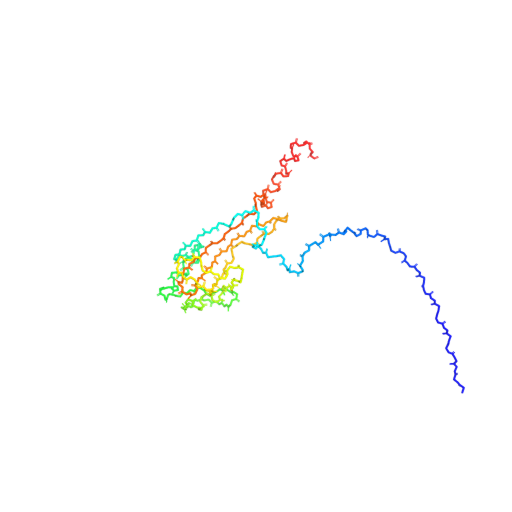50 6.572 4.674 1.00 89.50 89 ARG A C 1
ATOM 638 O O . ARG A 1 89 ? -11.925 6.653 3.593 1.00 89.50 89 ARG A O 1
ATOM 645 N N . ARG A 1 90 ? -10.129 7.073 4.871 1.00 85.56 90 ARG A N 1
ATOM 646 C CA . ARG A 1 90 ? -9.285 7.647 3.810 1.00 85.56 90 ARG A CA 1
ATOM 647 C C . ARG A 1 90 ? -8.700 6.592 2.881 1.00 85.56 90 ARG A C 1
ATOM 649 O O . ARG A 1 90 ? -8.232 6.920 1.796 1.00 85.56 90 ARG A O 1
ATOM 656 N N . TRP A 1 91 ? -8.668 5.350 3.336 1.00 91.31 91 TRP A N 1
ATOM 657 C CA . TRP A 1 91 ? -8.105 4.219 2.625 1.00 91.31 91 TRP A CA 1
ATOM 658 C C . TRP A 1 91 ? -9.236 3.454 1.942 1.00 91.31 91 TRP A C 1
ATOM 660 O O . TRP A 1 91 ? -10.363 3.387 2.438 1.00 91.31 91 TRP A O 1
ATOM 670 N N . LYS A 1 92 ? -8.954 2.904 0.763 1.00 90.50 92 LYS A N 1
ATOM 671 C CA . LYS A 1 92 ? -9.969 2.227 -0.051 1.00 90.50 92 LYS A CA 1
ATOM 672 C C . LYS A 1 92 ? -10.130 0.795 0.425 1.00 90.50 92 LYS A C 1
ATOM 674 O O . LYS A 1 92 ? -9.175 0.188 0.878 1.00 90.50 92 LYS A O 1
ATOM 679 N N . ARG A 1 93 ? -11.318 0.214 0.308 1.00 89.62 93 ARG A N 1
ATOM 680 C CA . ARG A 1 93 ? -11.442 -1.238 0.468 1.00 89.62 93 ARG A CA 1
ATOM 681 C C . ARG A 1 93 ? -10.646 -1.937 -0.641 1.00 89.62 93 ARG A C 1
ATOM 683 O O . ARG A 1 93 ? -10.680 -1.475 -1.780 1.00 89.62 93 ARG A O 1
ATOM 690 N N . ASN A 1 94 ? -9.958 -3.025 -0.302 1.00 85.56 94 ASN A N 1
ATOM 691 C CA . ASN A 1 94 ? -9.293 -3.873 -1.283 1.00 85.56 94 ASN A CA 1
ATOM 692 C C . ASN A 1 94 ? -10.084 -5.170 -1.489 1.00 85.56 94 ASN A C 1
ATOM 694 O O . ASN A 1 94 ? -10.013 -6.084 -0.670 1.00 85.56 94 ASN A O 1
ATOM 698 N N . ASP A 1 95 ? -10.821 -5.248 -2.594 1.00 87.44 95 ASP A N 1
ATOM 699 C CA . ASP A 1 95 ? -11.555 -6.458 -2.976 1.00 87.44 95 ASP A CA 1
ATOM 700 C C . ASP A 1 95 ? -10.658 -7.523 -3.621 1.00 87.44 95 ASP A C 1
ATOM 702 O O . ASP A 1 95 ? -11.045 -8.688 -3.710 1.00 87.44 95 ASP A O 1
ATOM 706 N N . ASP A 1 96 ? -9.442 -7.147 -4.018 1.00 87.00 96 ASP A N 1
ATOM 707 C CA . ASP A 1 96 ? -8.456 -8.041 -4.610 1.00 87.00 96 ASP A CA 1
ATOM 708 C C . ASP A 1 96 ? -7.705 -8.863 -3.558 1.00 87.00 96 ASP A C 1
ATOM 710 O O . ASP A 1 96 ? -7.420 -10.045 -3.766 1.00 87.00 96 ASP A O 1
ATOM 714 N N . PHE A 1 97 ? -7.463 -8.266 -2.390 1.00 88.50 97 PHE A N 1
ATOM 715 C CA . PHE A 1 97 ? -6.936 -8.936 -1.203 1.00 88.50 97 PHE A CA 1
ATOM 716 C C . PHE A 1 97 ? -7.869 -8.710 -0.002 1.00 88.50 97 PHE A C 1
ATOM 718 O O . PHE A 1 97 ? -7.508 -7.999 0.941 1.00 88.50 97 PHE A O 1
ATOM 725 N N . PRO A 1 98 ? -9.060 -9.339 0.006 1.00 87.38 98 PRO A N 1
ATOM 726 C CA . PRO A 1 98 ? -10.091 -9.037 0.996 1.00 87.38 98 PRO A CA 1
ATOM 727 C C . PRO A 1 98 ? -9.723 -9.515 2.405 1.00 87.38 98 PRO A C 1
ATOM 729 O O . PRO A 1 98 ? -10.215 -8.976 3.387 1.00 87.38 98 PRO A O 1
ATOM 732 N N . HIS A 1 99 ? -8.851 -10.517 2.535 1.00 91.62 99 HIS A N 1
ATOM 733 C CA . HIS A 1 99 ? -8.561 -11.151 3.819 1.00 91.62 99 HIS A CA 1
ATOM 734 C C . HIS A 1 99 ? -7.341 -10.563 4.529 1.00 91.62 99 HIS A C 1
ATOM 736 O O . HIS A 1 99 ? -6.280 -10.346 3.936 1.00 91.62 99 HIS A O 1
ATOM 742 N N . CYS A 1 100 ? -7.476 -10.398 5.844 1.00 93.31 100 CYS A N 1
ATOM 743 C CA . CYS A 1 100 ? -6.380 -10.083 6.743 1.00 93.31 100 CYS A CA 1
ATOM 744 C C . CYS A 1 100 ? -5.311 -11.183 6.706 1.00 93.31 100 CYS A C 1
ATOM 746 O O . CYS A 1 100 ? -5.614 -12.367 6.840 1.00 93.31 100 CYS A O 1
ATOM 748 N N . LEU A 1 101 ? -4.047 -10.773 6.588 1.00 94.75 101 LEU A N 1
ATOM 749 C CA . LEU A 1 101 ? -2.897 -11.678 6.627 1.00 94.75 101 LEU A CA 1
ATOM 750 C C . LEU A 1 101 ? -2.416 -12.019 8.047 1.00 94.75 101 LEU A C 1
ATOM 752 O O . LEU A 1 101 ? -1.518 -12.844 8.202 1.00 94.75 101 LEU A O 1
ATOM 756 N N . ALA A 1 102 ? -2.974 -11.391 9.087 1.00 95.12 102 ALA A N 1
ATOM 757 C CA . ALA A 1 102 ? -2.587 -11.682 10.461 1.00 95.12 102 ALA A CA 1
ATOM 758 C C . ALA A 1 102 ? -3.014 -13.105 10.863 1.00 95.12 102 ALA A C 1
ATOM 760 O O . ALA A 1 102 ? -4.191 -13.453 10.694 1.00 95.12 102 ALA A O 1
ATOM 761 N N . PRO A 1 103 ? -2.098 -13.917 11.429 1.00 94.12 103 PRO A N 1
ATOM 762 C CA . PRO A 1 103 ? -2.420 -15.265 11.877 1.00 94.12 103 PRO A CA 1
ATOM 763 C C . PRO A 1 103 ? -3.618 -15.268 12.835 1.00 94.12 103 PRO A C 1
ATOM 765 O O . PRO A 1 103 ? -3.620 -14.562 13.840 1.00 94.12 103 PRO A O 1
ATOM 768 N N . GLY A 1 104 ? -4.646 -16.055 12.510 1.00 93.12 104 GLY A N 1
ATOM 769 C CA . GLY A 1 104 ? -5.827 -16.241 13.360 1.00 93.12 104 GLY A CA 1
ATOM 770 C C . GLY A 1 104 ? -6.890 -15.135 13.309 1.00 93.12 104 GLY A C 1
ATOM 771 O O . GLY A 1 104 ? -7.907 -15.281 13.976 1.00 93.12 104 GLY A O 1
ATOM 772 N N . CYS A 1 105 ? -6.717 -14.059 12.529 1.00 94.62 105 CYS A N 1
ATOM 773 C CA . CYS A 1 105 ? -7.738 -13.008 12.440 1.00 94.62 105 CYS A CA 1
ATOM 774 C C . CYS A 1 105 ? -8.919 -13.402 11.541 1.00 94.62 105 CYS A C 1
ATOM 776 O O . CYS A 1 105 ? -10.071 -13.272 11.944 1.00 94.62 105 CYS A O 1
ATOM 778 N N . GLY A 1 106 ? -8.648 -13.832 10.303 1.00 89.38 106 GLY A N 1
ATOM 779 C CA . GLY A 1 106 ? -9.690 -14.175 9.323 1.00 89.38 106 GLY A CA 1
ATOM 780 C C . GLY A 1 106 ? -10.593 -13.010 8.882 1.00 89.38 106 GLY A C 1
ATOM 781 O O . GLY A 1 106 ? -11.509 -13.221 8.090 1.00 89.38 106 GLY A O 1
ATOM 782 N N . GLY A 1 107 ? -10.352 -11.785 9.365 1.00 91.69 107 GLY A N 1
ATOM 783 C CA . GLY A 1 107 ? -11.155 -10.608 9.039 1.00 91.69 107 GLY A CA 1
ATOM 784 C C . GLY A 1 107 ? -11.128 -10.286 7.545 1.00 91.69 107 GLY A C 1
ATOM 785 O O . GLY A 1 107 ? -10.084 -10.400 6.905 1.00 91.69 107 GLY A O 1
ATOM 786 N N . ALA A 1 108 ? -12.276 -9.870 7.006 1.00 92.50 108 ALA A N 1
ATOM 787 C CA . ALA A 1 108 ? -12.444 -9.532 5.589 1.00 92.50 108 ALA A CA 1
ATOM 788 C C . ALA A 1 108 ? -12.680 -8.029 5.331 1.00 92.50 108 ALA A C 1
ATOM 790 O O . ALA A 1 108 ? -12.811 -7.602 4.187 1.00 92.50 108 ALA A O 1
ATOM 791 N N . ASP A 1 109 ? -12.775 -7.223 6.394 1.00 92.38 109 ASP A N 1
ATOM 792 C CA . ASP A 1 109 ? -12.878 -5.769 6.275 1.00 92.38 109 ASP A CA 1
ATOM 793 C C . ASP A 1 109 ? -11.484 -5.155 6.398 1.00 92.38 109 ASP A C 1
ATOM 795 O O . ASP A 1 109 ? -10.962 -4.938 7.498 1.00 92.38 109 ASP A O 1
ATOM 799 N N . THR A 1 110 ? -10.852 -4.947 5.246 1.00 93.06 110 THR A N 1
ATOM 800 C CA . THR A 1 110 ? -9.544 -4.307 5.129 1.00 93.06 110 THR A CA 1
ATOM 801 C C . THR A 1 110 ? -9.665 -2.950 4.438 1.00 93.06 110 THR A C 1
ATOM 803 O O . THR A 1 110 ? -10.554 -2.690 3.618 1.00 93.06 110 THR A O 1
ATOM 806 N N . ARG A 1 111 ? -8.772 -2.042 4.817 1.00 94.62 111 ARG A N 1
ATOM 807 C CA . ARG A 1 111 ? -8.627 -0.705 4.245 1.00 94.62 111 ARG A CA 1
ATOM 808 C C . ARG A 1 111 ? -7.208 -0.593 3.711 1.00 94.62 111 ARG A C 1
ATOM 810 O O . ARG A 1 111 ? -6.277 -0.805 4.472 1.00 94.62 111 ARG A O 1
ATOM 817 N N . GLU A 1 112 ? -7.040 -0.299 2.434 1.00 93.50 112 GLU A N 1
ATOM 818 C CA . GLU A 1 112 ? -5.778 -0.287 1.705 1.00 93.50 112 GLU A CA 1
ATOM 819 C C . GLU A 1 112 ? -5.370 1.119 1.259 1.00 93.50 112 GLU A C 1
ATOM 821 O O . GLU A 1 112 ? -6.179 1.927 0.785 1.00 93.50 112 GLU A O 1
ATOM 826 N N . HIS A 1 113 ? -4.070 1.371 1.370 1.00 91.88 113 HIS A N 1
ATOM 827 C CA . HIS A 1 113 ? -3.385 2.536 0.852 1.00 91.88 113 HIS A CA 1
ATOM 828 C C . HIS A 1 113 ? -2.259 2.107 -0.104 1.00 91.88 113 HIS A C 1
ATOM 830 O O . HIS A 1 113 ? -1.403 1.297 0.252 1.00 91.88 113 HIS A O 1
ATOM 836 N N . TYR A 1 114 ? -2.231 2.672 -1.314 1.00 88.25 114 TYR A N 1
ATOM 837 C CA . TYR A 1 114 ? -1.184 2.411 -2.311 1.00 88.25 114 TYR A CA 1
ATOM 838 C C . TYR A 1 114 ? -0.015 3.383 -2.140 1.00 88.25 114 TYR A C 1
ATOM 840 O O . TYR A 1 114 ? -0.222 4.583 -1.977 1.00 88.25 114 TYR A O 1
ATOM 848 N N . PHE A 1 115 ? 1.213 2.874 -2.218 1.00 85.81 115 PHE A N 1
ATOM 849 C CA . PHE A 1 115 ? 2.432 3.691 -2.261 1.00 85.81 115 PHE A CA 1
ATOM 850 C C . PHE A 1 115 ? 2.923 3.891 -3.685 1.00 85.81 115 PHE A C 1
ATOM 852 O O . PHE A 1 115 ? 3.240 5.003 -4.097 1.00 85.81 115 PHE A O 1
ATOM 859 N N . THR A 1 116 ? 2.948 2.793 -4.432 1.00 84.88 116 THR A N 1
ATOM 860 C CA . THR A 1 116 ? 3.416 2.750 -5.810 1.00 84.88 116 THR A CA 1
ATOM 861 C C . THR A 1 116 ? 2.441 1.897 -6.595 1.00 84.88 116 THR A C 1
ATOM 863 O O . THR A 1 116 ? 2.082 0.803 -6.162 1.00 84.88 116 THR A O 1
ATOM 866 N N . GLN A 1 117 ? 2.026 2.388 -7.755 1.00 88.12 117 GLN A N 1
ATOM 867 C CA . GLN A 1 117 ? 1.261 1.627 -8.732 1.00 88.12 117 GLN A CA 1
ATOM 868 C C . GLN A 1 117 ? 1.710 2.109 -10.115 1.00 88.12 117 GLN A C 1
ATOM 870 O O . GLN A 1 117 ? 1.108 3.000 -10.707 1.00 88.12 117 GLN A O 1
ATOM 875 N N . THR A 1 118 ? 2.824 1.555 -10.597 1.00 88.88 118 THR A N 1
ATOM 876 C CA . THR A 1 118 ? 3.520 2.044 -11.791 1.00 88.88 118 THR A CA 1
ATOM 877 C C . THR A 1 118 ? 3.621 0.966 -12.861 1.00 88.88 118 THR A C 1
ATOM 879 O O . THR A 1 118 ? 4.032 -0.166 -12.600 1.00 88.88 118 THR A O 1
ATOM 882 N N . TRP A 1 119 ? 3.270 1.355 -14.090 1.00 89.56 119 TRP A N 1
ATOM 883 C CA . TRP A 1 119 ? 3.426 0.553 -15.298 1.00 89.56 119 TRP A CA 1
ATOM 884 C C . TRP A 1 119 ? 4.475 1.226 -16.163 1.00 89.56 119 TRP A C 1
ATOM 886 O O . TRP A 1 119 ? 4.322 2.379 -16.561 1.00 89.56 119 TRP A O 1
ATOM 896 N N . CYS A 1 120 ? 5.536 0.499 -16.476 1.00 88.88 120 CYS A N 1
ATOM 897 C CA . CYS A 1 120 ? 6.593 0.960 -17.357 1.00 88.88 120 CYS A CA 1
ATOM 898 C C . CYS A 1 120 ? 6.770 -0.076 -18.459 1.00 88.88 120 CYS A C 1
ATOM 900 O O . CYS A 1 120 ? 7.104 -1.222 -18.171 1.00 88.88 120 CYS A O 1
ATOM 902 N N . ARG A 1 121 ? 6.522 0.303 -19.720 1.00 89.31 121 ARG A N 1
ATOM 903 C CA . ARG A 1 121 ? 6.760 -0.566 -20.892 1.00 89.31 121 ARG A CA 1
ATOM 904 C C . ARG A 1 121 ? 6.098 -1.955 -20.761 1.00 89.31 121 ARG A C 1
ATOM 906 O O . ARG A 1 121 ? 6.694 -2.979 -21.076 1.00 89.31 121 ARG A O 1
ATOM 913 N N . GLY A 1 122 ? 4.866 -1.991 -20.245 1.00 88.12 122 GLY A N 1
ATOM 914 C CA . GLY A 1 122 ? 4.109 -3.232 -20.019 1.00 88.12 122 GLY A CA 1
ATOM 915 C C . GLY A 1 122 ? 4.548 -4.054 -18.798 1.00 88.12 122 GLY A C 1
ATOM 916 O O . GLY A 1 122 ? 4.058 -5.163 -18.613 1.00 88.12 122 GLY A O 1
ATOM 917 N N . LYS A 1 123 ? 5.456 -3.529 -17.967 1.00 91.75 123 LYS A N 1
ATOM 918 C CA . LYS A 1 123 ? 5.949 -4.146 -16.729 1.00 91.75 123 LYS A CA 1
ATOM 919 C C . LYS A 1 123 ? 5.411 -3.405 -15.516 1.00 91.75 123 LYS A C 1
ATOM 921 O O . LYS A 1 123 ? 5.242 -2.187 -15.556 1.00 91.75 123 LYS A O 1
ATOM 926 N N . ARG A 1 124 ? 5.163 -4.139 -14.440 1.00 92.25 124 ARG A N 1
ATOM 927 C CA . ARG A 1 124 ? 4.445 -3.683 -13.251 1.00 92.25 124 ARG A CA 1
ATOM 928 C C . ARG A 1 124 ? 5.377 -3.603 -12.054 1.00 92.25 124 ARG A C 1
ATOM 930 O O . ARG A 1 124 ? 6.133 -4.535 -11.786 1.00 92.25 124 ARG A O 1
ATOM 937 N N . LEU A 1 125 ? 5.253 -2.513 -11.312 1.00 93.88 125 LEU A N 1
ATOM 938 C CA . LEU A 1 125 ? 5.797 -2.349 -9.972 1.00 93.88 125 LEU A CA 1
ATOM 939 C C . LEU A 1 125 ? 4.702 -1.741 -9.108 1.00 93.88 125 LEU A C 1
ATOM 941 O O . LEU A 1 125 ? 4.177 -0.671 -9.423 1.00 93.88 125 LEU A O 1
ATOM 945 N N . TRP A 1 126 ? 4.363 -2.402 -8.010 1.00 94.38 126 TRP A N 1
ATOM 946 C CA . TRP A 1 126 ? 3.408 -1.853 -7.065 1.00 94.38 126 TRP A CA 1
ATOM 947 C C . TRP A 1 126 ? 3.730 -2.238 -5.629 1.00 94.38 126 TRP A C 1
ATOM 949 O O . TRP A 1 126 ? 4.367 -3.253 -5.350 1.00 94.38 126 TRP A O 1
ATOM 959 N N . ALA A 1 127 ? 3.284 -1.389 -4.713 1.00 95.06 127 ALA A N 1
ATOM 960 C CA . ALA A 1 127 ? 3.351 -1.619 -3.284 1.00 95.06 127 ALA A CA 1
ATOM 961 C C . ALA A 1 127 ? 2.139 -0.978 -2.611 1.00 95.06 127 ALA A C 1
ATOM 963 O O . ALA A 1 127 ? 1.771 0.158 -2.927 1.00 95.06 127 ALA A O 1
ATOM 964 N N . SER A 1 128 ? 1.543 -1.699 -1.673 1.00 94.75 128 SER A N 1
ATOM 965 C CA . SER A 1 128 ? 0.422 -1.233 -0.869 1.00 94.75 128 SER A CA 1
ATOM 966 C C . SER A 1 128 ? 0.554 -1.717 0.567 1.00 94.75 128 SER A C 1
ATOM 968 O O . SER A 1 128 ? 1.261 -2.680 0.873 1.00 94.75 128 SER A O 1
ATOM 970 N N . GLU A 1 129 ? -0.145 -1.043 1.467 1.00 95.00 129 GLU A N 1
ATOM 971 C CA . GLU A 1 129 ? -0.407 -1.562 2.799 1.00 95.00 129 GLU A CA 1
ATOM 972 C C . GLU A 1 129 ? -1.898 -1.570 3.092 1.00 95.00 129 GLU A C 1
ATOM 974 O O . GLU A 1 129 ? -2.658 -0.779 2.545 1.00 95.00 129 GLU A O 1
ATOM 979 N N . SER A 1 130 ? -2.320 -2.478 3.961 1.00 95.00 130 SER A N 1
ATOM 980 C CA . SER A 1 130 ? -3.706 -2.646 4.365 1.00 95.00 130 SER A CA 1
ATOM 981 C C . SER A 1 130 ? -3.829 -2.762 5.878 1.00 95.00 130 SER A C 1
ATOM 983 O O . SER A 1 130 ? -3.106 -3.544 6.494 1.00 95.00 130 SER A O 1
ATOM 985 N N . LEU A 1 131 ? -4.780 -2.034 6.456 1.00 96.12 131 LEU A N 1
ATOM 986 C CA . LEU A 1 131 ? -5.231 -2.131 7.842 1.00 96.12 131 LEU A CA 1
ATOM 987 C C . LEU A 1 131 ? -6.437 -3.069 7.922 1.00 96.12 131 LEU A C 1
ATOM 989 O O . LEU A 1 131 ? -7.414 -2.891 7.195 1.00 96.12 131 LEU A O 1
ATOM 993 N N . CYS A 1 132 ? -6.402 -4.043 8.828 1.00 95.69 132 CYS A N 1
ATOM 994 C CA . CYS A 1 132 ? -7.576 -4.848 9.155 1.00 95.69 132 CYS A CA 1
ATOM 995 C C . CYS A 1 132 ? -8.434 -4.160 10.217 1.00 95.69 132 CYS A C 1
ATOM 997 O O . CYS A 1 132 ? -7.956 -3.881 11.312 1.00 95.69 132 CYS A O 1
ATOM 999 N N . MET A 1 133 ? -9.723 -3.978 9.943 1.00 95.00 133 MET A N 1
ATOM 1000 C CA . MET A 1 133 ? -10.645 -3.323 10.876 1.00 95.00 133 MET A CA 1
ATOM 1001 C C . MET A 1 133 ? -11.051 -4.205 12.066 1.00 95.00 133 MET A C 1
ATOM 1003 O O . MET A 1 133 ? -11.607 -3.699 13.032 1.00 95.00 133 MET A O 1
ATOM 1007 N N . ALA A 1 134 ? -10.768 -5.512 12.022 1.00 94.50 134 ALA A N 1
ATOM 1008 C CA . ALA A 1 134 ? -11.097 -6.436 13.109 1.00 94.50 134 ALA A CA 1
ATOM 1009 C C . ALA A 1 134 ? -9.992 -6.527 14.176 1.00 94.50 134 ALA A C 1
ATOM 1011 O O . ALA A 1 134 ? -10.285 -6.532 15.367 1.00 94.50 134 ALA A O 1
ATOM 1012 N N . CYS A 1 135 ? -8.724 -6.625 13.761 1.00 95.50 135 CYS A N 1
ATOM 1013 C CA . CYS A 1 135 ? -7.588 -6.812 14.675 1.00 95.50 135 CYS A CA 1
ATOM 1014 C C . CYS A 1 135 ? -6.592 -5.645 14.685 1.00 95.50 135 CYS A C 1
ATOM 1016 O O . CYS A 1 135 ? -5.616 -5.687 15.429 1.00 95.50 135 CYS A O 1
ATOM 1018 N N . HIS A 1 136 ? -6.802 -4.639 13.833 1.00 96.38 136 HIS A N 1
ATOM 1019 C CA . HIS A 1 136 ? -5.906 -3.498 13.628 1.00 96.38 136 HIS A CA 1
ATOM 1020 C C . HIS A 1 136 ? -4.461 -3.862 13.249 1.00 96.38 136 HIS A C 1
ATOM 1022 O O . HIS A 1 136 ? -3.557 -3.036 13.355 1.00 96.38 136 HIS A O 1
ATOM 1028 N N . ALA A 1 137 ? -4.231 -5.087 12.769 1.00 96.56 137 ALA A N 1
ATOM 1029 C CA . ALA A 1 137 ? -2.960 -5.451 12.169 1.00 96.56 137 ALA A CA 1
ATOM 1030 C C . ALA A 1 137 ? -2.823 -4.810 10.786 1.00 96.56 137 ALA A C 1
ATOM 1032 O O . ALA A 1 137 ? -3.783 -4.743 10.008 1.00 96.56 137 ALA A O 1
ATOM 1033 N N . PHE A 1 138 ? -1.598 -4.405 10.475 1.00 96.12 138 PHE A N 1
ATOM 1034 C CA . PHE A 1 138 ? -1.202 -3.939 9.162 1.00 96.12 138 PHE A CA 1
ATOM 1035 C C . PHE A 1 138 ? -0.571 -5.077 8.380 1.00 96.12 138 PHE A C 1
ATOM 1037 O O . PHE A 1 138 ? 0.163 -5.904 8.921 1.00 96.12 138 PHE A O 1
ATOM 1044 N N . SER A 1 139 ? -0.833 -5.088 7.083 1.00 94.88 139 SER A N 1
ATOM 1045 C CA . SER A 1 139 ? -0.156 -5.952 6.130 1.00 94.88 139 SER A CA 1
ATOM 1046 C C . SER A 1 139 ? 0.406 -5.118 4.994 1.00 94.88 139 SER A C 1
ATOM 1048 O O . SER A 1 139 ? -0.278 -4.249 4.474 1.00 94.88 139 SER A O 1
ATOM 1050 N N . PHE A 1 140 ? 1.650 -5.370 4.618 1.00 95.62 140 PHE A N 1
ATOM 1051 C CA . PHE A 1 140 ? 2.306 -4.778 3.464 1.00 95.62 140 PHE A CA 1
ATOM 1052 C C . PHE A 1 140 ? 2.386 -5.816 2.353 1.00 95.62 140 PHE A C 1
ATOM 1054 O O . PHE A 1 140 ? 2.657 -6.990 2.623 1.00 95.62 140 PHE A O 1
ATOM 1061 N N . ARG A 1 141 ? 2.175 -5.380 1.113 1.00 95.38 141 ARG A N 1
ATOM 1062 C CA . ARG A 1 141 ? 2.367 -6.180 -0.093 1.00 95.38 141 ARG A CA 1
ATOM 1063 C C . ARG A 1 141 ? 3.178 -5.380 -1.096 1.00 95.38 141 ARG A C 1
ATOM 1065 O O . ARG A 1 141 ? 2.894 -4.209 -1.330 1.00 95.38 141 ARG A O 1
ATOM 1072 N N . SER A 1 142 ? 4.140 -6.025 -1.738 1.00 95.88 142 SER A N 1
ATOM 1073 C CA . SER A 1 142 ? 4.806 -5.461 -2.905 1.00 95.88 142 SER A CA 1
ATOM 1074 C C . SER A 1 142 ? 5.059 -6.507 -3.976 1.00 95.88 142 SER A C 1
ATOM 1076 O O . SER A 1 142 ? 5.154 -7.710 -3.713 1.00 95.88 142 SER A O 1
ATOM 1078 N N . TYR A 1 143 ? 5.151 -6.017 -5.204 1.00 96.06 143 TYR A N 1
ATOM 1079 C CA . TYR A 1 143 ? 5.388 -6.809 -6.392 1.00 96.06 143 TYR A CA 1
ATOM 1080 C C . TYR A 1 143 ? 6.198 -6.010 -7.403 1.00 96.06 143 TYR A C 1
ATOM 1082 O O . TYR A 1 143 ? 5.900 -4.843 -7.659 1.00 96.06 143 TYR A O 1
ATOM 1090 N N . ALA A 1 144 ? 7.161 -6.676 -8.026 1.00 95.44 144 ALA A N 1
ATOM 1091 C CA . ALA A 1 144 ? 7.840 -6.202 -9.216 1.00 95.44 144 ALA A CA 1
ATOM 1092 C C . ALA A 1 144 ? 7.886 -7.347 -10.227 1.00 95.44 144 ALA A C 1
ATOM 1094 O O . ALA A 1 144 ? 8.231 -8.480 -9.882 1.00 95.44 144 ALA A O 1
ATOM 1095 N N . ASP A 1 145 ? 7.555 -7.055 -11.480 1.00 95.19 145 ASP A N 1
ATOM 1096 C CA . ASP A 1 145 ? 7.888 -7.950 -12.580 1.00 95.19 145 ASP A CA 1
ATOM 1097 C C . ASP A 1 145 ? 9.415 -8.220 -12.586 1.00 95.19 145 ASP A C 1
ATOM 1099 O O . ASP A 1 145 ? 10.180 -7.273 -12.393 1.00 95.19 145 ASP A O 1
ATOM 1103 N N . PRO A 1 146 ? 9.891 -9.464 -12.825 1.00 95.25 146 PRO A N 1
ATOM 1104 C CA . PRO A 1 146 ? 11.319 -9.809 -12.708 1.00 95.25 146 PRO A CA 1
ATOM 1105 C C . PRO A 1 146 ? 12.281 -8.950 -13.542 1.00 95.25 146 PRO A C 1
ATOM 1107 O O . PRO A 1 146 ? 13.438 -8.777 -13.181 1.00 95.25 146 PRO A O 1
ATOM 1110 N N . ASP A 1 147 ? 11.802 -8.434 -14.670 1.00 93.81 147 ASP A N 1
ATOM 1111 C CA . ASP A 1 147 ? 12.519 -7.589 -15.626 1.00 93.81 147 ASP A CA 1
ATOM 1112 C C . ASP A 1 147 ? 12.002 -6.140 -15.633 1.00 93.81 147 ASP A C 1
ATOM 1114 O O . ASP A 1 147 ? 12.175 -5.418 -16.617 1.00 93.81 147 ASP A O 1
ATOM 1118 N N . PHE A 1 148 ? 11.326 -5.707 -14.563 1.00 94.50 148 PHE A N 1
ATOM 1119 C CA . PHE A 1 148 ? 10.914 -4.317 -14.415 1.00 94.50 148 PHE A CA 1
ATOM 1120 C C . PHE A 1 148 ? 12.136 -3.392 -14.379 1.00 94.50 148 PHE A C 1
ATOM 1122 O O . PHE A 1 148 ? 13.097 -3.639 -13.652 1.00 94.50 148 PHE A O 1
ATOM 1129 N N . LYS A 1 149 ? 12.060 -2.290 -15.128 1.00 93.69 149 LYS A N 1
ATOM 1130 C CA . LYS A 1 149 ? 13.063 -1.221 -15.145 1.00 93.69 149 LYS A CA 1
ATOM 1131 C C . LYS A 1 149 ? 12.371 0.122 -14.969 1.00 93.69 149 LYS A C 1
ATOM 1133 O O . LYS A 1 149 ? 11.349 0.383 -15.616 1.00 93.69 149 LYS A O 1
ATOM 1138 N N . THR A 1 150 ? 12.928 0.984 -14.121 1.00 91.12 150 THR A N 1
ATOM 1139 C CA . THR A 1 150 ? 12.509 2.392 -14.084 1.00 91.12 150 THR A CA 1
ATOM 1140 C C . THR A 1 150 ? 12.857 3.072 -15.416 1.00 91.12 150 THR A C 1
ATOM 1142 O O . THR A 1 150 ? 13.693 2.554 -16.167 1.00 91.12 150 THR A O 1
ATOM 1145 N N . PRO A 1 151 ? 12.228 4.214 -15.752 1.00 89.94 151 PRO A N 1
ATOM 1146 C CA . PRO A 1 151 ? 12.600 4.982 -16.937 1.00 89.94 151 PRO A CA 1
ATOM 1147 C C . PRO A 1 151 ? 14.108 5.249 -17.020 1.00 89.94 151 PRO A C 1
ATOM 1149 O O . PRO A 1 151 ? 14.709 4.996 -18.058 1.00 89.94 151 PRO A O 1
ATOM 1152 N N . GLU A 1 152 ? 14.724 5.633 -15.904 1.00 92.50 152 GLU A N 1
ATOM 1153 C CA . GLU A 1 152 ? 16.145 5.973 -15.811 1.00 92.50 152 GLU A CA 1
ATOM 1154 C C . GLU A 1 152 ? 17.041 4.748 -16.022 1.00 92.50 152 GLU A C 1
ATOM 1156 O O . GLU A 1 152 ? 18.056 4.832 -16.710 1.00 92.50 152 GLU A O 1
ATOM 1161 N N . GLN A 1 153 ? 16.666 3.593 -15.457 1.00 93.56 153 GLN A N 1
ATOM 1162 C CA . GLN A 1 153 ? 17.401 2.339 -15.653 1.00 93.56 153 GLN A CA 1
ATOM 1163 C C . GLN A 1 153 ? 17.375 1.902 -17.118 1.00 93.56 153 GLN A C 1
ATOM 1165 O O . GLN A 1 153 ? 18.410 1.539 -17.667 1.00 93.56 153 GLN A O 1
ATOM 1170 N N . TYR A 1 154 ? 16.204 1.971 -17.755 1.00 92.31 154 TYR A N 1
ATOM 1171 C CA . TYR A 1 154 ? 16.065 1.619 -19.164 1.00 92.31 154 TYR A CA 1
ATOM 1172 C C . TYR A 1 154 ? 16.841 2.577 -20.074 1.00 92.31 154 TYR A C 1
ATOM 1174 O O . TYR A 1 154 ? 17.531 2.137 -20.988 1.00 92.31 154 TYR A O 1
ATOM 1182 N N . GLU A 1 155 ? 16.733 3.888 -19.841 1.00 93.50 155 GLU A N 1
ATOM 1183 C CA . GLU A 1 155 ? 17.466 4.882 -20.627 1.00 93.50 155 GLU A CA 1
ATOM 1184 C C . GLU A 1 155 ? 18.970 4.686 -20.492 1.00 93.50 155 GLU A C 1
ATOM 1186 O O . GLU A 1 155 ? 19.668 4.678 -21.500 1.00 93.50 155 GLU A O 1
ATOM 1191 N N . LYS A 1 156 ? 19.466 4.468 -19.270 1.00 95.50 156 LYS A N 1
ATOM 1192 C CA . LYS A 1 156 ? 20.883 4.198 -19.032 1.00 95.50 156 LYS A CA 1
ATOM 1193 C C . LYS A 1 156 ? 21.387 3.027 -19.878 1.00 95.50 156 LYS A C 1
ATOM 1195 O O . LYS A 1 156 ? 22.390 3.184 -20.565 1.00 95.50 156 LYS A O 1
ATOM 1200 N N . GLU A 1 157 ? 20.693 1.894 -19.859 1.00 93.94 157 GLU A N 1
ATOM 1201 C CA . GLU A 1 157 ? 21.081 0.723 -20.654 1.00 93.94 157 GLU A CA 1
ATOM 1202 C C . GLU A 1 157 ? 21.040 1.010 -22.160 1.00 93.94 157 GLU A C 1
ATOM 1204 O O . GLU A 1 157 ? 21.971 0.655 -22.877 1.00 93.94 157 GLU A O 1
ATOM 1209 N N . LEU A 1 158 ? 20.009 1.715 -22.641 1.00 92.50 158 LEU A N 1
ATOM 1210 C CA . LEU A 1 158 ? 19.912 2.114 -24.046 1.00 92.50 158 LEU A CA 1
ATOM 1211 C C . LEU A 1 158 ? 21.102 2.991 -24.467 1.00 92.50 158 LEU A C 1
ATOM 1213 O O . LEU A 1 158 ? 21.694 2.775 -25.525 1.00 92.50 158 LEU A O 1
ATOM 1217 N N . TRP A 1 159 ? 21.473 3.974 -23.642 1.00 94.75 159 TRP A N 1
ATOM 1218 C CA . TRP A 1 159 ? 22.632 4.832 -23.894 1.00 94.75 159 TRP A CA 1
ATOM 1219 C C . TRP A 1 159 ? 23.944 4.041 -23.869 1.00 94.75 159 TRP A C 1
ATOM 1221 O O . TRP A 1 159 ? 24.805 4.268 -24.721 1.00 94.75 159 TRP A O 1
ATOM 1231 N N . GLU A 1 160 ? 24.096 3.100 -22.934 1.00 95.69 160 GLU A N 1
ATOM 1232 C CA . GLU A 1 160 ? 25.257 2.206 -22.853 1.00 95.69 160 GLU A CA 1
ATOM 1233 C C . GLU A 1 160 ? 25.375 1.320 -24.107 1.00 95.69 160 GLU A C 1
ATOM 1235 O O . GLU A 1 160 ? 26.465 1.196 -24.671 1.00 95.69 160 GLU A O 1
ATOM 1240 N N . GLU A 1 161 ? 24.262 0.786 -24.614 1.00 94.62 161 GLU A N 1
ATOM 1241 C CA . GLU A 1 161 ? 24.212 0.016 -25.863 1.00 94.62 161 GLU A CA 1
ATOM 1242 C C . GLU A 1 161 ? 24.565 0.869 -27.091 1.00 94.62 161 GLU A C 1
ATOM 1244 O O . GLU A 1 161 ? 25.345 0.442 -27.948 1.00 94.62 161 GLU A O 1
ATOM 1249 N N . MET A 1 162 ? 24.034 2.094 -27.183 1.00 92.69 162 MET A N 1
ATOM 1250 C CA . MET A 1 162 ? 24.346 3.021 -28.277 1.00 92.69 162 MET A CA 1
ATOM 1251 C C . MET A 1 162 ? 25.826 3.422 -28.283 1.00 92.69 162 MET A C 1
ATOM 1253 O O . MET A 1 162 ? 26.465 3.407 -29.340 1.00 92.69 162 MET A O 1
ATOM 1257 N N . ALA A 1 163 ? 26.381 3.722 -27.104 1.00 91.56 163 ALA A N 1
ATOM 1258 C CA . ALA A 1 163 ? 27.792 4.050 -26.933 1.00 91.56 163 ALA A CA 1
ATOM 1259 C C . ALA A 1 163 ? 28.696 2.869 -27.321 1.00 91.56 163 ALA A C 1
ATOM 1261 O O . ALA A 1 163 ? 29.674 3.059 -28.048 1.00 91.56 163 ALA A O 1
ATOM 1262 N N . ALA A 1 164 ? 28.344 1.649 -26.902 1.00 91.25 164 ALA A N 1
ATOM 1263 C CA . ALA A 1 164 ? 29.073 0.433 -27.258 1.00 91.25 164 ALA A CA 1
ATOM 1264 C C . ALA A 1 164 ? 29.005 0.118 -28.764 1.00 91.25 164 ALA A C 1
ATOM 1266 O O . ALA A 1 164 ? 29.979 -0.365 -29.340 1.00 91.25 164 ALA A O 1
ATOM 1267 N N . ALA A 1 165 ? 27.887 0.430 -29.424 1.00 87.94 165 ALA A N 1
ATOM 1268 C CA . ALA A 1 165 ? 27.693 0.204 -30.857 1.00 87.94 165 ALA A CA 1
ATOM 1269 C C . ALA A 1 165 ? 28.389 1.238 -31.766 1.00 87.94 165 ALA A C 1
ATOM 1271 O O . ALA A 1 165 ? 28.259 1.152 -32.988 1.00 87.94 165 ALA A O 1
ATOM 1272 N N . GLY A 1 166 ? 29.088 2.234 -31.206 1.00 72.94 166 GLY A N 1
ATOM 1273 C CA . GLY A 1 166 ? 29.793 3.266 -31.976 1.00 72.94 166 GLY A CA 1
ATOM 1274 C C . GLY A 1 166 ? 28.878 4.197 -32.781 1.00 72.94 166 GLY A C 1
ATOM 1275 O O . GLY A 1 166 ? 29.361 4.934 -33.641 1.00 72.94 166 GLY A O 1
ATOM 1276 N N . ARG A 1 167 ? 27.566 4.179 -32.517 1.00 61.16 167 ARG A N 1
ATOM 1277 C CA . ARG A 1 167 ? 26.581 5.059 -33.152 1.00 61.16 167 ARG A CA 1
ATOM 1278 C C . ARG A 1 167 ? 26.490 6.350 -32.341 1.00 61.16 167 ARG A C 1
ATOM 1280 O O . ARG A 1 167 ? 25.764 6.402 -31.353 1.00 61.16 167 ARG A O 1
ATOM 1287 N N . ARG A 1 168 ? 27.284 7.349 -32.733 1.00 57.56 168 ARG A N 1
ATOM 1288 C CA . ARG A 1 168 ? 27.064 8.746 -32.333 1.00 57.56 168 ARG A CA 1
ATOM 1289 C C . ARG A 1 168 ? 26.087 9.411 -33.285 1.00 57.56 168 ARG A C 1
ATOM 1291 O O . ARG A 1 168 ? 26.198 9.127 -34.498 1.00 57.56 168 ARG A O 1
#

Sequence (168 aa):
MAPATPPATPAATASAGASTSTTTTTNGSGAPLRYCDDLRAPLTTAVGPQPHAPMHQVEWRKVMAGDPVEINPSIGNGFKVMSVEEWSRRWKRNDDFPHCLAPGCGGADTREHYFTQTWCRGKRLWASESLCMACHAFSFRSYADPDFKTPEQYEKELWEEMAAAGRR

Secondary structure (DSSP, 8-state):
--PPPPPPPPPPP--------------S-SSPPPTTSS-SSPPEEEEESS-SSHHHHHHHHHHHHTPEEEPPTTT-SSEEE--HHHHHTTSEE-SSS-S--STTT----EEEEEEEEEEETTEEEEEEEEEETTT--EEEEEEE-TT---HHHHHHHHHHHHHHTT--

Foldseek 3Di:
DDDDDDDDDDDDDDDDDDDPPPDPPDPDDPDPDDLPPPAPDDKDKDKFLAAPDPVRRVQVVCQVVQHWDADDVVVHGDTDRDHPVRVLVVFDQDPPCQADPDPPQRARGKGKDWDDFDDDPNWTWTKMKIAGPRPRMIMIIIGGRPPDDDPVRVVVVVVVVCVVVVPD

Organism: Chlamydomonas reinhardtii (NCBI:txid3055)

pLDDT: mean 81.89, std 20.64, range [32.34, 97.25]

Radius of gyration: 27.51 Å; chains: 1; bounding box: 82×38×81 Å